Protein AF-A0A7J8FPB2-F1 (afdb_monomer_lite)

pLDDT: mean 77.41, std 17.11, range [33.41, 97.06]

Organism: Molossus molossus (NCBI:txid27622)

InterPro domains:
  IPR027417 P-loop containing nucleoside triphosphate hydrolase [G3DSA:3.40.50.300] (55-104)
  IPR027417 P-loop containing nucleoside triphosphate hydrolase [SSF52540] (68-100)
  IPR051282 Arf-GAP with GTPase, ANK repeat and PH domain-containing protein [PTHR45819] (8-100)

Radius of gyration: 22.91 Å; chains: 1; bounding box: 44×40×65 Å

Secondary structure (DSSP, 8-state):
--HHHHHHHHHHHHHHHHHHHTTHHHHHHHHHHHTT---HHHHHHHHHHHHHHHHHHHH-HHHHS-TT-----------GGG-HHHHHHHHHHS-----SSS------S----

Sequence (113 aa):
MNYQQQLANSAAIRAEIQRFESVHPNIYSIYELLERVEEPVLQNQIREHVIAIEDAFVNSQEWTLSRSVPELKVGIVGNLASGKSALVHRYLTGTYVQEEYGCRWPLQERDCC

Foldseek 3Di:
DDPVLVVVLVVQLVVLVCVLVVCVVVLVVVLVVLVVDPDVVVSVVVVVVSVVVVVCQVPDPCSNDPPSNVDDDDDDDDDQQPCSVQVVCCVVPVDRDPPNDGDPDPDPDDDDD

Structure (mmCIF, N/CA/C/O backbone):
data_AF-A0A7J8FPB2-F1
#
_entry.id   AF-A0A7J8FPB2-F1
#
loop_
_atom_site.group_PDB
_atom_site.id
_atom_site.type_symbol
_atom_site.label_atom_id
_atom_site.label_alt_id
_atom_site.label_comp_id
_atom_site.label_asym_id
_atom_site.label_entity_id
_atom_site.label_seq_id
_atom_site.pdbx_PDB_ins_code
_atom_site.Cartn_x
_atom_site.Cartn_y
_atom_site.Cartn_z
_atom_site.occupancy
_atom_site.B_iso_or_equiv
_atom_site.auth_seq_id
_atom_site.auth_comp_id
_atom_site.auth_asym_id
_atom_site.auth_atom_id
_atom_site.pdbx_PDB_model_num
ATOM 1 N N . MET A 1 1 ? 18.613 6.595 -24.332 1.00 56.12 1 MET A N 1
ATOM 2 C CA . MET A 1 1 ? 18.008 7.015 -23.045 1.00 56.12 1 MET A CA 1
ATOM 3 C C . MET A 1 1 ? 19.111 7.583 -22.164 1.00 56.12 1 MET A C 1
ATOM 5 O O . MET A 1 1 ? 20.170 6.977 -22.102 1.00 56.12 1 MET A O 1
ATOM 9 N N . ASN A 1 2 ? 18.908 8.763 -21.575 1.00 75.69 2 ASN A N 1
ATOM 10 C CA . ASN A 1 2 ? 19.938 9.492 -20.828 1.00 75.69 2 ASN A CA 1
ATOM 11 C C . ASN A 1 2 ? 20.163 8.846 -19.442 1.00 75.69 2 ASN A C 1
ATOM 13 O O . ASN A 1 2 ? 19.214 8.701 -18.673 1.00 75.69 2 ASN A O 1
ATOM 17 N N . TYR A 1 3 ? 21.401 8.458 -19.127 1.00 72.69 3 TYR A N 1
ATOM 18 C CA . TYR A 1 3 ? 21.772 7.813 -17.859 1.00 72.69 3 TYR A CA 1
ATOM 19 C C . TYR A 1 3 ? 21.432 8.684 -16.636 1.00 72.69 3 TYR A C 1
ATOM 21 O O . TYR A 1 3 ? 20.941 8.180 -15.628 1.00 72.69 3 TYR A O 1
ATOM 29 N N . GLN A 1 4 ? 21.577 10.010 -16.748 1.00 72.44 4 GLN A N 1
ATOM 30 C CA . GLN A 1 4 ? 21.177 10.938 -15.682 1.00 72.44 4 GLN A CA 1
ATOM 31 C C . GLN A 1 4 ? 19.666 10.904 -15.420 1.00 72.44 4 GLN A C 1
ATOM 33 O O . GLN A 1 4 ? 19.244 10.969 -14.267 1.00 72.44 4 GLN A O 1
ATOM 38 N N . GLN A 1 5 ? 18.853 10.727 -16.466 1.00 74.19 5 GLN A N 1
ATOM 39 C CA . GLN A 1 5 ? 17.403 10.588 -16.322 1.00 74.19 5 GLN A CA 1
ATOM 40 C C . GLN A 1 5 ? 17.040 9.281 -15.609 1.00 74.19 5 GLN A C 1
ATOM 42 O O . GLN A 1 5 ? 16.159 9.268 -14.757 1.00 74.19 5 GLN A O 1
ATOM 47 N N . GLN A 1 6 ? 17.735 8.180 -15.911 1.00 70.31 6 GLN A N 1
ATOM 48 C CA . GLN A 1 6 ? 17.506 6.899 -15.233 1.00 70.31 6 GLN A CA 1
ATOM 49 C C . GLN A 1 6 ? 17.833 6.977 -13.737 1.00 70.31 6 GLN A C 1
ATOM 51 O O . GLN A 1 6 ? 17.070 6.467 -12.916 1.00 70.31 6 GLN A O 1
ATOM 56 N N . LEU A 1 7 ? 18.923 7.658 -13.369 1.00 75.56 7 LEU A N 1
ATOM 57 C CA . LEU A 1 7 ? 19.277 7.884 -11.968 1.00 75.56 7 LEU A CA 1
ATOM 58 C C . LEU A 1 7 ? 18.224 8.730 -11.246 1.00 75.56 7 LEU A C 1
ATOM 60 O O . LEU A 1 7 ? 17.782 8.334 -10.166 1.00 75.56 7 LEU A O 1
ATOM 64 N N . ALA A 1 8 ? 17.778 9.832 -11.856 1.00 76.88 8 ALA A N 1
ATOM 65 C CA . ALA A 1 8 ? 16.731 10.691 -11.305 1.00 76.88 8 ALA A CA 1
ATOM 66 C C . ALA A 1 8 ? 15.412 9.929 -11.101 1.00 76.88 8 ALA A C 1
ATOM 68 O O . ALA A 1 8 ? 14.841 9.968 -10.013 1.00 76.88 8 ALA A O 1
ATOM 69 N N . ASN A 1 9 ? 14.987 9.147 -12.096 1.00 77.25 9 ASN A N 1
ATOM 70 C CA . ASN A 1 9 ? 13.790 8.312 -11.999 1.00 77.25 9 ASN A CA 1
ATOM 71 C C . ASN A 1 9 ? 13.930 7.266 -10.881 1.00 77.25 9 ASN A C 1
ATOM 73 O O . ASN A 1 9 ? 13.011 7.073 -10.093 1.00 77.25 9 ASN A O 1
ATOM 77 N N . SER A 1 10 ? 15.097 6.622 -10.759 1.00 79.56 10 SER A N 1
ATOM 78 C CA . SER A 1 10 ? 15.343 5.642 -9.693 1.00 79.56 10 SER A CA 1
ATOM 79 C C . SER A 1 10 ? 15.303 6.266 -8.293 1.00 79.56 10 SER A C 1
ATOM 81 O O . SER A 1 10 ? 14.843 5.631 -7.347 1.00 79.56 10 SER A O 1
ATOM 83 N N . ALA A 1 11 ? 15.775 7.508 -8.152 1.00 82.69 11 ALA A N 1
ATOM 84 C CA . ALA A 1 11 ? 15.727 8.242 -6.895 1.00 82.69 11 ALA A CA 1
ATOM 85 C C . ALA A 1 11 ? 14.293 8.656 -6.548 1.00 82.69 11 ALA A C 1
ATOM 87 O O . ALA A 1 11 ? 13.889 8.494 -5.402 1.00 82.69 11 ALA A O 1
ATOM 88 N N . ALA A 1 12 ? 13.517 9.104 -7.539 1.00 81.62 12 ALA A N 1
ATOM 89 C CA . ALA A 1 12 ? 12.104 9.425 -7.368 1.00 81.62 12 ALA A CA 1
ATOM 90 C C . ALA A 1 12 ? 11.289 8.199 -6.925 1.00 81.62 12 ALA A C 1
ATOM 92 O O . ALA A 1 12 ? 10.530 8.297 -5.969 1.00 81.62 12 ALA A O 1
ATOM 93 N N . ILE A 1 13 ? 11.512 7.029 -7.541 1.00 80.06 13 ILE A N 1
ATOM 94 C CA . ILE A 1 13 ? 10.866 5.770 -7.127 1.00 80.06 13 ILE A CA 1
ATOM 95 C C . ILE A 1 13 ? 11.205 5.440 -5.669 1.00 80.06 13 ILE A C 1
ATOM 97 O O .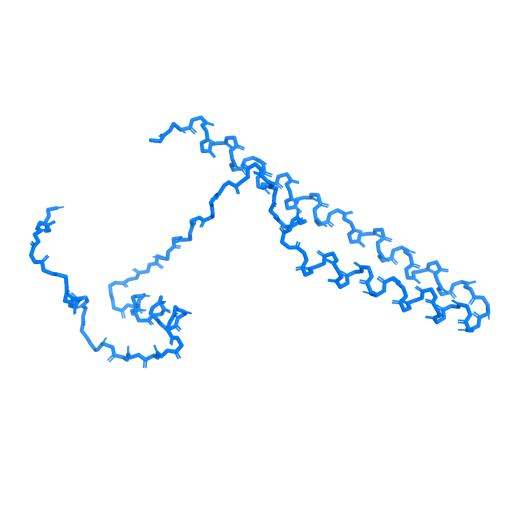 ILE A 1 13 ? 10.313 5.148 -4.882 1.00 80.06 13 ILE A O 1
ATOM 101 N N . ARG A 1 14 ? 12.488 5.505 -5.285 1.00 84.50 14 ARG A N 1
ATOM 102 C CA . ARG A 1 14 ? 12.908 5.217 -3.902 1.00 84.50 14 ARG A CA 1
ATOM 103 C C . ARG A 1 14 ? 12.296 6.186 -2.891 1.00 84.50 14 ARG A C 1
ATOM 105 O O . ARG A 1 14 ? 11.869 5.747 -1.829 1.00 84.50 14 ARG A O 1
ATOM 112 N N . ALA A 1 15 ? 12.250 7.476 -3.217 1.00 83.62 15 ALA A N 1
ATOM 113 C CA . ALA A 1 15 ? 11.623 8.480 -2.364 1.00 83.62 15 ALA A CA 1
ATOM 114 C C . ALA A 1 15 ? 10.115 8.228 -2.209 1.00 83.62 15 ALA A C 1
ATOM 116 O O . ALA A 1 15 ? 9.583 8.379 -1.114 1.00 83.62 15 ALA A O 1
ATOM 117 N N . GLU A 1 16 ? 9.443 7.789 -3.275 1.00 82.31 16 GLU A N 1
ATOM 118 C CA . GLU A 1 16 ? 8.019 7.455 -3.234 1.00 82.31 16 GLU A CA 1
ATOM 119 C C . GLU A 1 16 ? 7.743 6.221 -2.366 1.00 82.31 16 GLU A C 1
ATOM 121 O O . GLU A 1 16 ? 6.836 6.253 -1.539 1.00 82.31 16 GLU A O 1
ATOM 126 N N . ILE A 1 17 ? 8.572 5.174 -2.475 1.00 82.19 17 ILE A N 1
ATOM 127 C CA . ILE A 1 17 ? 8.487 3.987 -1.606 1.00 82.19 17 ILE A CA 1
ATOM 128 C C . ILE A 1 17 ? 8.643 4.396 -0.139 1.00 82.19 17 ILE A C 1
ATOM 130 O O . ILE A 1 17 ? 7.818 4.028 0.690 1.00 82.19 17 ILE A O 1
ATOM 134 N N . GLN A 1 18 ? 9.652 5.213 0.179 1.00 86.06 18 GLN A N 1
ATOM 135 C CA . GLN A 1 18 ? 9.848 5.701 1.546 1.00 86.06 18 GLN A CA 1
ATOM 136 C C . GLN A 1 18 ? 8.661 6.535 2.035 1.00 86.06 18 GLN A C 1
ATOM 138 O O . GLN A 1 18 ? 8.248 6.397 3.184 1.00 86.06 18 GLN A O 1
ATOM 143 N N . ARG A 1 19 ? 8.087 7.383 1.173 1.00 84.69 19 ARG A N 1
ATOM 144 C CA . ARG A 1 19 ? 6.884 8.158 1.496 1.00 84.69 19 ARG A CA 1
ATOM 145 C C . ARG A 1 19 ? 5.715 7.233 1.832 1.00 84.69 19 ARG A C 1
ATOM 147 O O . ARG A 1 19 ? 5.054 7.464 2.843 1.00 84.69 19 ARG A O 1
ATOM 154 N N . PHE A 1 20 ? 5.495 6.193 1.028 1.00 84.31 20 PHE A N 1
ATOM 155 C CA . PHE A 1 20 ? 4.449 5.198 1.255 1.00 84.31 20 PHE A CA 1
ATOM 156 C C . PHE A 1 20 ? 4.662 4.460 2.582 1.00 84.31 20 PHE A C 1
ATOM 158 O O . PHE A 1 20 ? 3.785 4.474 3.440 1.00 84.31 20 PHE A O 1
ATOM 165 N N . GLU A 1 21 ? 5.857 3.914 2.811 1.00 86.38 21 GLU A N 1
ATOM 166 C CA . GLU A 1 21 ? 6.178 3.173 4.037 1.00 86.38 21 GLU A CA 1
ATOM 167 C C . GLU A 1 21 ? 6.094 4.048 5.299 1.00 86.38 21 GLU A C 1
ATOM 169 O O . GLU A 1 21 ? 5.703 3.577 6.369 1.00 86.38 21 GLU A O 1
ATOM 174 N N . SER A 1 22 ? 6.409 5.343 5.182 1.00 88.88 22 SER A N 1
ATOM 175 C CA . SER A 1 22 ? 6.405 6.271 6.317 1.00 88.88 22 SER A CA 1
ATOM 176 C C . SER A 1 22 ? 5.016 6.572 6.891 1.00 88.88 22 SER A C 1
ATOM 178 O O . SER A 1 22 ? 4.929 7.123 7.989 1.00 88.88 22 SER A O 1
ATOM 180 N N . VAL A 1 23 ? 3.924 6.221 6.195 1.00 88.25 23 VAL A N 1
ATOM 181 C CA . VAL A 1 23 ? 2.567 6.439 6.720 1.00 88.25 23 VAL A CA 1
ATOM 182 C C . VAL A 1 23 ? 2.179 5.398 7.771 1.00 88.25 23 VAL A C 1
ATOM 184 O O . VAL A 1 23 ? 1.399 5.711 8.671 1.00 88.25 23 VAL A O 1
ATOM 187 N N . HIS A 1 24 ? 2.727 4.179 7.694 1.00 88.88 24 HIS A N 1
ATOM 188 C CA . HIS A 1 24 ? 2.300 3.060 8.538 1.00 88.88 24 HIS A CA 1
ATOM 189 C C . HIS A 1 24 ? 2.410 3.344 10.044 1.00 88.88 24 HIS A C 1
ATOM 191 O O . HIS A 1 24 ? 1.438 3.080 10.750 1.00 88.88 24 HIS A O 1
ATOM 197 N N . PRO A 1 25 ? 3.502 3.946 10.564 1.00 93.38 25 PRO A N 1
ATOM 198 C CA . PRO A 1 25 ? 3.580 4.317 11.978 1.00 93.38 25 PRO A CA 1
ATOM 199 C C . PRO A 1 25 ? 2.430 5.226 12.434 1.00 93.38 25 PRO A C 1
ATOM 201 O O . PRO A 1 25 ? 1.936 5.079 13.548 1.00 93.38 25 PRO A O 1
ATOM 204 N N . ASN A 1 26 ? 1.970 6.136 11.569 1.00 92.31 26 ASN A N 1
ATOM 205 C CA . ASN A 1 26 ? 0.860 7.032 11.890 1.00 92.31 26 ASN A CA 1
ATOM 206 C C . ASN A 1 26 ? -0.477 6.283 11.912 1.00 92.31 26 ASN A C 1
ATOM 208 O O . ASN A 1 26 ? -1.275 6.506 12.816 1.00 92.31 26 ASN A O 1
ATOM 212 N N . ILE A 1 27 ? -0.707 5.372 10.960 1.00 91.88 27 ILE A N 1
ATOM 213 C CA . ILE A 1 27 ? -1.913 4.528 10.931 1.00 91.88 27 ILE A CA 1
ATOM 214 C C . ILE A 1 27 ? -1.988 3.663 12.197 1.00 91.88 27 ILE A C 1
ATOM 216 O O . ILE A 1 27 ? -3.013 3.658 12.877 1.00 91.88 27 ILE A O 1
ATOM 220 N N . TYR A 1 28 ? -0.889 3.002 12.577 1.00 93.31 28 TYR A N 1
ATOM 221 C CA . TYR A 1 28 ? -0.843 2.212 13.812 1.00 93.31 28 TYR A CA 1
ATOM 222 C C . TYR A 1 28 ? -1.075 3.069 15.059 1.00 93.31 28 TYR A C 1
ATOM 224 O O . TYR A 1 28 ? -1.848 2.679 15.931 1.00 93.31 28 TYR A O 1
ATOM 232 N N . SER A 1 29 ? -0.497 4.272 15.110 1.00 95.44 29 SER A N 1
ATOM 233 C CA . SER A 1 29 ? -0.751 5.210 16.205 1.00 95.44 29 SER A CA 1
ATOM 234 C C . SER A 1 29 ? -2.229 5.609 16.306 1.00 95.44 29 SER A C 1
ATOM 236 O O . SER A 1 29 ? -2.749 5.742 17.411 1.00 95.44 29 SER A O 1
ATOM 238 N N . ILE A 1 30 ? -2.945 5.748 15.184 1.00 94.50 30 ILE A N 1
ATOM 239 C CA . ILE A 1 30 ? -4.391 6.015 15.201 1.00 94.50 30 ILE A CA 1
ATOM 240 C C . ILE A 1 30 ? -5.153 4.839 15.820 1.00 94.50 30 ILE A C 1
ATOM 242 O O . ILE A 1 30 ? -6.039 5.073 16.642 1.00 94.50 30 ILE A O 1
ATOM 246 N N . TYR A 1 31 ? -4.806 3.592 15.489 1.00 94.38 31 TYR A N 1
ATOM 247 C CA . TYR A 1 31 ? -5.433 2.424 16.114 1.00 94.38 31 TYR A CA 1
ATOM 248 C C . TYR A 1 31 ? -5.196 2.390 17.635 1.00 94.38 31 TYR A C 1
ATOM 250 O O . TYR A 1 31 ? -6.149 2.179 18.383 1.00 94.38 31 TYR A O 1
ATOM 258 N N . GLU A 1 32 ? -3.985 2.711 18.105 1.00 94.69 32 GLU A N 1
ATOM 259 C CA . GLU A 1 32 ? -3.693 2.837 19.544 1.00 94.69 32 GLU A CA 1
ATOM 260 C C . GLU A 1 32 ? -4.505 3.952 20.223 1.00 94.69 32 GLU A C 1
ATOM 262 O O . GLU A 1 32 ? -4.933 3.822 21.371 1.00 94.69 32 GLU A O 1
ATOM 267 N N . LEU A 1 33 ? -4.723 5.077 19.535 1.00 94.69 33 LEU A N 1
ATOM 268 C CA . LEU A 1 33 ? -5.554 6.167 20.049 1.00 94.69 33 LEU A CA 1
ATOM 269 C C . LEU A 1 33 ? -7.035 5.776 20.088 1.00 94.69 33 LEU A C 1
ATOM 271 O O . LEU A 1 33 ? -7.732 6.144 21.034 1.00 94.69 33 LEU A O 1
ATOM 275 N N . LEU A 1 34 ? -7.512 5.004 19.108 1.00 94.06 34 LEU A N 1
ATOM 276 C CA . LEU A 1 34 ? -8.885 4.502 19.077 1.00 94.06 34 LEU A CA 1
ATOM 277 C C . LEU A 1 34 ? -9.191 3.567 20.242 1.00 94.06 34 LEU A C 1
ATOM 279 O O . LEU A 1 34 ? -10.303 3.598 20.763 1.00 94.06 34 LEU A O 1
ATOM 283 N N . GLU A 1 35 ? -8.222 2.777 20.699 1.00 92.31 35 GLU A N 1
ATOM 284 C CA . GLU A 1 35 ? -8.383 1.928 21.887 1.00 92.31 35 GLU A CA 1
ATOM 285 C C . GLU A 1 35 ? -8.674 2.728 23.165 1.00 92.31 35 GLU A C 1
ATOM 287 O O . GLU A 1 35 ? -9.257 2.193 24.105 1.00 92.31 35 GLU A O 1
ATOM 292 N N . ARG A 1 36 ? -8.329 4.021 23.192 1.00 94.75 36 ARG A N 1
ATOM 293 C CA . ARG A 1 36 ? -8.578 4.921 24.330 1.00 94.75 36 ARG A CA 1
ATOM 294 C C . ARG A 1 36 ? -9.951 5.594 24.288 1.00 94.75 36 ARG A C 1
ATOM 296 O O . ARG A 1 36 ? -10.284 6.335 25.208 1.00 94.75 36 ARG A O 1
ATOM 303 N N . VAL A 1 37 ? -10.734 5.382 23.230 1.00 94.50 37 VAL A N 1
ATOM 304 C CA . VAL A 1 37 ? -12.087 5.933 23.100 1.00 94.50 37 VAL A CA 1
ATOM 305 C C . VAL A 1 37 ? -13.064 5.051 23.878 1.00 94.50 37 VAL A C 1
ATOM 307 O O . VAL A 1 37 ? -13.270 3.893 23.529 1.00 94.50 37 VAL A O 1
ATOM 310 N N . GLU A 1 38 ? -13.680 5.608 24.924 1.00 93.88 38 GLU A N 1
ATOM 311 C CA . GLU A 1 38 ? -14.623 4.885 25.795 1.00 93.88 38 GLU A CA 1
ATOM 312 C C . GLU A 1 38 ? -15.961 4.571 25.107 1.00 93.88 38 GLU A C 1
ATOM 314 O O . GLU A 1 38 ? -16.617 3.587 25.446 1.00 93.88 38 GLU A O 1
ATOM 319 N N . GLU A 1 39 ? -16.379 5.394 24.139 1.00 97.06 39 GLU A N 1
ATOM 320 C CA . GLU A 1 39 ? -17.644 5.218 23.427 1.00 97.06 39 GLU A CA 1
ATOM 321 C C . GLU A 1 39 ? -17.499 4.189 22.284 1.00 97.06 39 GLU A C 1
ATOM 323 O O . GLU A 1 39 ? -16.874 4.483 21.259 1.00 97.06 39 GLU A O 1
ATOM 328 N N . PRO A 1 40 ? -18.119 2.997 22.390 1.00 92.44 40 PRO A N 1
ATOM 329 C CA . PRO A 1 40 ? -17.889 1.908 21.439 1.00 92.44 40 PRO A CA 1
ATOM 330 C C . PRO A 1 40 ? -18.477 2.191 20.051 1.00 92.44 40 PRO A C 1
ATOM 332 O O . PRO A 1 40 ? -17.943 1.730 19.043 1.00 92.44 40 PRO A O 1
ATOM 335 N N . VAL A 1 41 ? -19.571 2.955 19.975 1.00 95.81 41 VAL A N 1
ATOM 336 C CA . VAL A 1 41 ? -20.213 3.306 18.699 1.00 95.81 41 VAL A CA 1
ATOM 337 C C . VAL A 1 41 ? -19.326 4.262 17.906 1.00 95.81 41 VAL A C 1
ATOM 339 O O . VAL A 1 41 ? -19.033 3.995 16.741 1.00 95.81 41 VAL A O 1
ATOM 342 N N . LEU A 1 42 ? -18.841 5.328 18.546 1.00 94.38 42 LEU A N 1
ATOM 343 C CA . LEU A 1 42 ? -17.910 6.274 17.937 1.00 94.38 42 LEU A CA 1
ATOM 344 C C . LEU A 1 42 ? -16.586 5.601 17.554 1.00 94.38 42 LEU A C 1
ATOM 346 O O . LEU A 1 42 ? -16.093 5.811 16.448 1.00 94.38 42 LEU A O 1
ATOM 350 N N . GLN A 1 43 ? -16.038 4.746 18.426 1.00 95.81 43 GLN A N 1
ATOM 351 C CA . GLN A 1 43 ? -14.824 3.985 18.131 1.00 95.81 43 GLN A CA 1
ATOM 352 C C . GLN A 1 43 ? -14.979 3.151 16.851 1.00 95.81 43 GLN A C 1
ATOM 354 O O . GLN A 1 43 ? -14.092 3.169 15.998 1.00 95.81 43 GLN A O 1
ATOM 359 N N . ASN A 1 44 ? -16.100 2.439 16.700 1.00 94.44 44 ASN A N 1
ATOM 360 C CA . ASN A 1 44 ? -16.359 1.617 15.520 1.00 94.44 44 ASN A CA 1
ATOM 361 C C . ASN A 1 44 ? -16.529 2.456 14.251 1.00 94.44 44 ASN A C 1
ATOM 363 O O . ASN A 1 44 ? -15.922 2.121 13.239 1.00 94.44 44 ASN A O 1
ATOM 367 N N . GLN A 1 45 ? -17.258 3.574 14.312 1.00 95.75 45 GLN A N 1
ATOM 368 C CA . GLN A 1 45 ? -17.401 4.476 13.162 1.00 95.75 45 GLN A CA 1
ATOM 3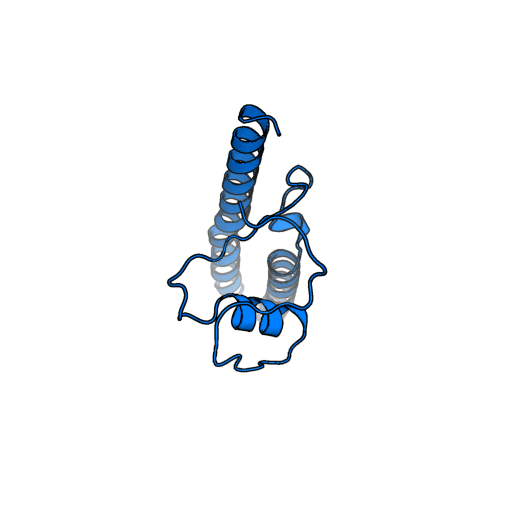69 C C . GLN A 1 45 ? -16.048 5.031 12.699 1.00 95.75 45 GLN A C 1
ATOM 371 O O . GLN A 1 45 ? -15.738 5.013 11.509 1.00 95.75 45 GLN A O 1
ATOM 376 N N . ILE A 1 46 ? -15.206 5.488 13.633 1.00 94.75 46 ILE A N 1
ATOM 377 C CA . ILE A 1 46 ? -13.884 6.010 13.270 1.00 94.75 46 ILE A CA 1
ATOM 378 C C . ILE A 1 46 ? -12.991 4.879 12.744 1.00 94.75 46 ILE A C 1
ATOM 380 O O . ILE A 1 46 ? -12.288 5.077 11.756 1.00 94.75 46 ILE A O 1
ATOM 384 N N . ARG A 1 47 ? -13.042 3.684 13.344 1.00 95.62 47 ARG A N 1
ATOM 385 C CA . ARG A 1 47 ? -12.296 2.510 12.867 1.00 95.62 47 ARG A CA 1
ATOM 386 C C . ARG A 1 47 ? -12.666 2.156 11.425 1.00 95.62 47 ARG A C 1
ATOM 388 O O . ARG A 1 47 ? -11.766 1.963 10.615 1.00 95.62 47 ARG A O 1
ATOM 395 N N . GLU A 1 48 ? -13.953 2.118 11.090 1.00 96.06 48 GLU A N 1
ATOM 396 C CA . GLU A 1 48 ? -14.420 1.866 9.719 1.00 96.06 48 GLU A CA 1
ATOM 397 C C . GLU A 1 48 ? -13.894 2.916 8.732 1.00 96.06 48 GLU A C 1
ATOM 399 O O . GLU A 1 48 ? -13.435 2.572 7.643 1.00 96.06 48 GLU A O 1
ATOM 404 N N . HIS A 1 49 ? -13.895 4.195 9.118 1.00 94.75 49 HIS A N 1
ATOM 405 C CA . HIS A 1 49 ? -13.332 5.257 8.285 1.00 94.75 49 HIS A CA 1
ATOM 406 C C . HIS A 1 49 ? -11.817 5.130 8.092 1.00 94.75 49 HIS A C 1
ATOM 408 O O . HIS A 1 49 ? -11.333 5.342 6.982 1.00 94.75 49 HIS A O 1
ATOM 414 N N . VAL A 1 50 ? -11.069 4.767 9.136 1.00 94.75 50 VAL A N 1
ATOM 415 C CA . VAL A 1 50 ? -9.616 4.553 9.043 1.00 94.75 50 VAL A CA 1
ATOM 416 C C . VAL A 1 50 ? -9.300 3.377 8.120 1.00 94.75 50 VAL A C 1
ATOM 418 O O . VAL A 1 50 ? -8.453 3.533 7.245 1.00 94.75 50 VAL A O 1
ATOM 421 N N . ILE A 1 51 ? -10.030 2.261 8.235 1.00 93.81 51 ILE A N 1
ATOM 422 C CA . ILE A 1 51 ? -9.886 1.102 7.338 1.00 93.81 51 ILE A CA 1
ATOM 423 C C . ILE A 1 51 ? -10.168 1.506 5.889 1.00 93.81 51 ILE A C 1
ATOM 425 O O . ILE A 1 51 ? -9.379 1.202 5.002 1.00 93.81 51 ILE A O 1
ATOM 429 N N . ALA A 1 52 ? -11.251 2.246 5.634 1.00 92.75 52 ALA A N 1
ATOM 430 C CA . ALA A 1 52 ? -11.579 2.696 4.282 1.00 92.75 52 ALA A CA 1
ATOM 431 C C . ALA A 1 52 ? -10.489 3.604 3.679 1.00 92.75 52 ALA A C 1
ATOM 433 O O . ALA A 1 52 ? -10.206 3.525 2.482 1.00 92.75 52 ALA A O 1
ATOM 434 N N . ILE A 1 53 ? -9.867 4.463 4.495 1.00 89.75 53 ILE A N 1
ATOM 435 C CA . ILE A 1 53 ? -8.745 5.311 4.069 1.00 89.75 53 ILE A CA 1
ATOM 436 C C . ILE A 1 53 ? -7.492 4.466 3.811 1.00 89.75 53 ILE A C 1
ATOM 438 O O . ILE A 1 53 ? -6.820 4.684 2.804 1.00 89.75 53 ILE A O 1
ATOM 442 N N . GLU A 1 54 ? -7.181 3.512 4.689 1.00 89.44 54 GLU A N 1
ATOM 443 C CA . GLU A 1 54 ? -6.054 2.587 4.539 1.00 89.44 54 GLU A CA 1
ATOM 444 C C . GLU A 1 54 ? -6.191 1.754 3.258 1.00 89.44 54 GLU A C 1
ATOM 446 O O . GLU A 1 54 ? -5.268 1.722 2.445 1.00 89.44 54 GLU A O 1
ATOM 451 N N . ASP A 1 55 ? -7.370 1.183 3.007 1.00 88.31 55 ASP A N 1
ATOM 452 C CA . ASP A 1 55 ? -7.671 0.446 1.781 1.00 88.31 55 ASP A CA 1
ATOM 453 C C . ASP A 1 55 ? -7.536 1.338 0.545 1.00 88.31 55 ASP A C 1
ATOM 455 O O . ASP A 1 55 ? -6.913 0.942 -0.443 1.00 88.31 55 ASP A O 1
ATOM 459 N N . ALA A 1 56 ? -8.078 2.558 0.577 1.00 85.25 56 ALA A N 1
ATOM 460 C CA . ALA A 1 56 ? -7.943 3.496 -0.534 1.00 85.25 56 ALA A CA 1
ATOM 461 C C . ALA A 1 56 ? -6.473 3.865 -0.799 1.00 85.25 56 ALA A C 1
ATOM 463 O O . ALA A 1 56 ? -6.075 4.020 -1.954 1.00 85.25 56 ALA A O 1
ATOM 464 N N . PHE A 1 57 ? -5.661 3.979 0.250 1.00 83.31 57 PHE A N 1
ATOM 465 C CA . PHE A 1 57 ? -4.238 4.287 0.155 1.00 83.31 57 PHE A CA 1
ATOM 466 C C . PHE A 1 57 ? -3.433 3.119 -0.427 1.00 83.31 57 PHE A C 1
ATOM 468 O O . PHE A 1 57 ? -2.688 3.313 -1.387 1.00 83.31 57 PHE A O 1
ATOM 475 N N . VAL A 1 58 ? -3.611 1.904 0.102 1.00 81.12 58 VAL A N 1
ATOM 476 C CA . VAL A 1 58 ? -2.886 0.702 -0.348 1.00 81.12 58 VAL A CA 1
ATOM 477 C C . VAL A 1 58 ? -3.259 0.327 -1.784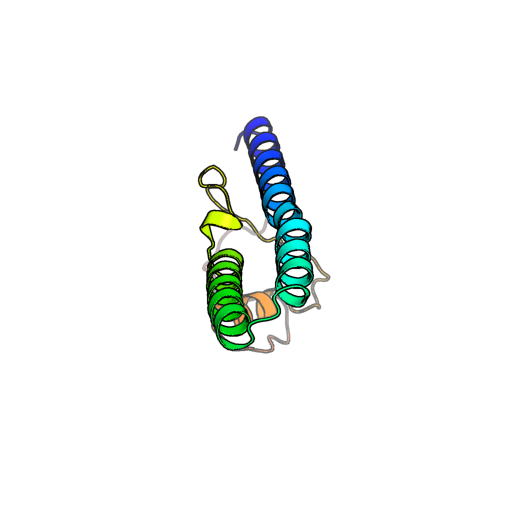 1.00 81.12 58 VAL A C 1
ATOM 479 O O . VAL A 1 58 ? -2.404 -0.126 -2.544 1.00 81.12 58 VAL A O 1
ATOM 482 N N . ASN A 1 59 ? -4.514 0.549 -2.186 1.00 79.38 59 ASN A N 1
ATOM 483 C CA . ASN A 1 59 ? -4.992 0.206 -3.527 1.00 79.38 59 ASN A CA 1
ATOM 484 C C . ASN A 1 59 ? -4.795 1.319 -4.571 1.00 79.38 59 ASN A C 1
ATOM 486 O O . ASN A 1 59 ? -5.029 1.086 -5.761 1.00 79.38 59 ASN A O 1
ATOM 490 N N . SER A 1 60 ? -4.373 2.526 -4.180 1.00 73.56 60 SER A N 1
ATOM 491 C CA . SER A 1 60 ? -4.180 3.619 -5.134 1.00 73.56 60 SER A CA 1
ATOM 492 C C . SER A 1 60 ? -2.777 3.609 -5.737 1.00 73.56 60 SER A C 1
ATOM 494 O O . SER A 1 60 ? -1.786 3.941 -5.087 1.00 73.56 60 SER A O 1
ATOM 496 N N . GLN A 1 61 ? -2.703 3.313 -7.038 1.00 62.53 61 GLN A N 1
ATOM 497 C CA . GLN A 1 61 ? -1.455 3.376 -7.808 1.00 62.53 61 GLN A CA 1
ATOM 498 C C . GLN A 1 61 ? -0.790 4.759 -7.761 1.00 62.53 61 GLN A C 1
ATOM 500 O O . GLN A 1 61 ? 0.434 4.838 -7.831 1.00 62.53 61 GLN A O 1
ATOM 505 N N . GLU A 1 62 ? -1.566 5.840 -7.605 1.00 64.94 62 GLU A N 1
ATOM 506 C CA . GLU A 1 62 ? -1.030 7.207 -7.504 1.00 64.94 62 GLU A CA 1
ATOM 507 C C . GLU A 1 62 ? -0.178 7.422 -6.243 1.00 64.94 62 GLU A C 1
ATOM 509 O O . GLU A 1 62 ? 0.601 8.372 -6.181 1.00 64.94 62 GLU A O 1
ATOM 514 N N . TRP A 1 63 ? -0.317 6.546 -5.244 1.00 62.44 63 TRP A N 1
ATOM 515 C CA . TRP A 1 63 ? 0.425 6.604 -3.985 1.00 62.44 63 TRP A CA 1
ATOM 516 C C . TRP A 1 63 ? 1.620 5.657 -3.945 1.00 62.44 63 TRP A C 1
ATOM 518 O O . TRP A 1 63 ? 2.516 5.849 -3.128 1.00 62.44 63 TRP A O 1
ATOM 528 N N . THR A 1 64 ? 1.655 4.667 -4.837 1.00 61.12 64 THR A N 1
ATOM 529 C CA . THR A 1 64 ? 2.789 3.747 -4.997 1.00 61.12 64 THR A CA 1
ATOM 530 C C . THR A 1 64 ? 3.749 4.201 -6.099 1.00 61.12 64 THR A C 1
ATOM 532 O O . THR A 1 64 ? 4.923 3.832 -6.088 1.00 61.12 64 THR A O 1
ATOM 535 N N . LEU A 1 65 ? 3.269 4.990 -7.068 1.00 61.41 65 LEU A N 1
ATOM 536 C CA . LEU A 1 65 ? 4.052 5.480 -8.199 1.00 61.41 65 LEU A CA 1
ATOM 537 C C . LEU A 1 65 ? 3.774 6.966 -8.443 1.00 61.41 65 LEU A C 1
ATOM 539 O O . LEU A 1 65 ? 2.688 7.369 -8.857 1.00 61.41 65 LEU A O 1
ATOM 543 N N . SER A 1 66 ? 4.802 7.790 -8.232 1.00 65.12 66 SER A N 1
ATOM 544 C CA . SER A 1 66 ? 4.770 9.210 -8.577 1.00 65.12 66 SER A CA 1
ATOM 545 C C . SER A 1 66 ? 4.481 9.387 -10.071 1.00 65.12 66 SER A C 1
ATOM 547 O O . SER A 1 66 ? 5.051 8.680 -10.900 1.00 65.12 66 SER A O 1
ATOM 549 N N . ARG A 1 67 ? 3.704 10.416 -10.443 1.00 66.69 67 ARG A N 1
ATOM 550 C CA . ARG A 1 67 ? 3.484 10.818 -11.853 1.00 66.69 67 ARG A CA 1
ATOM 551 C C . ARG A 1 67 ? 4.786 11.132 -12.611 1.00 66.69 67 ARG A C 1
ATOM 553 O O . ARG A 1 67 ? 4.785 11.218 -13.834 1.00 66.69 67 ARG A O 1
ATOM 560 N N . SER A 1 68 ? 5.892 11.310 -11.884 1.00 65.00 68 SER A N 1
ATOM 561 C CA . SER A 1 68 ? 7.244 11.466 -12.432 1.00 65.00 68 SER A CA 1
ATOM 562 C C . SER A 1 68 ? 7.895 10.157 -12.903 1.00 65.00 68 SER A C 1
ATOM 564 O O . SER A 1 68 ? 8.935 10.211 -13.557 1.00 65.00 68 SER A O 1
ATOM 566 N N . VAL A 1 69 ? 7.305 8.995 -12.598 1.00 67.12 69 VAL A N 1
ATOM 567 C CA . VAL A 1 69 ? 7.762 7.668 -13.031 1.00 67.12 69 VAL A CA 1
ATOM 568 C C . VAL A 1 69 ? 6.903 7.230 -14.222 1.00 67.12 69 VAL A C 1
ATOM 570 O O . VAL A 1 69 ? 5.838 6.652 -14.029 1.00 67.12 69 VAL A O 1
ATOM 573 N N . PRO A 1 70 ? 7.325 7.510 -15.469 1.00 64.06 70 PRO A N 1
ATOM 574 C CA . PRO A 1 70 ? 6.477 7.299 -16.641 1.00 64.06 70 PRO A CA 1
ATOM 575 C C . PRO A 1 70 ? 6.279 5.820 -17.001 1.00 64.06 70 PRO A C 1
ATOM 577 O O . PRO A 1 70 ? 5.305 5.488 -17.668 1.00 64.06 70 PRO A O 1
ATOM 580 N N . GLU A 1 71 ? 7.207 4.934 -16.616 1.00 69.62 71 GLU A N 1
ATOM 581 C CA . GLU A 1 71 ? 7.193 3.518 -17.003 1.00 69.62 71 GLU A CA 1
ATOM 582 C C . GLU A 1 71 ? 8.019 2.672 -16.015 1.00 69.62 71 GLU A C 1
ATOM 584 O O . GLU A 1 71 ? 9.158 3.028 -15.695 1.00 69.62 71 GLU A O 1
ATOM 589 N N . LEU A 1 72 ? 7.476 1.533 -15.562 1.00 71.75 72 LEU A N 1
ATOM 590 C CA . LEU A 1 72 ? 8.197 0.544 -14.754 1.00 71.75 72 LEU A CA 1
ATOM 591 C C . LEU A 1 72 ? 8.608 -0.642 -15.638 1.00 71.75 72 LEU A C 1
ATOM 593 O O . LEU A 1 72 ? 7.761 -1.308 -16.230 1.00 71.75 72 LEU A O 1
ATOM 597 N N . LYS A 1 73 ? 9.911 -0.928 -15.713 1.00 77.62 73 LYS A N 1
ATOM 598 C CA . LYS A 1 73 ? 10.448 -2.060 -16.485 1.00 77.62 73 LYS A CA 1
ATOM 599 C C . LYS A 1 73 ? 10.860 -3.176 -15.542 1.00 77.62 73 LYS A C 1
ATOM 601 O O . LYS A 1 73 ? 11.694 -2.963 -14.666 1.00 77.62 73 LYS A O 1
ATOM 606 N N . VAL A 1 74 ? 10.301 -4.365 -15.746 1.00 81.75 74 VAL A N 1
ATOM 607 C CA . VAL A 1 74 ? 10.620 -5.559 -14.956 1.00 81.75 74 VAL A CA 1
ATOM 608 C C . VAL A 1 74 ? 11.548 -6.461 -15.764 1.00 81.75 74 VAL A C 1
ATOM 610 O O . VAL A 1 74 ? 11.225 -6.851 -16.884 1.00 81.75 74 VAL A O 1
ATOM 613 N N . GLY A 1 75 ? 12.713 -6.782 -15.199 1.00 85.12 75 GLY A N 1
ATOM 614 C CA . GLY A 1 75 ? 13.668 -7.727 -15.776 1.00 85.12 75 GLY A CA 1
ATOM 615 C C . GLY A 1 75 ? 13.596 -9.077 -15.067 1.00 85.12 75 GLY A C 1
ATOM 616 O O . GLY A 1 75 ? 13.706 -9.133 -13.846 1.00 85.12 75 GLY A O 1
ATOM 617 N N . ILE A 1 76 ? 13.439 -10.165 -15.823 1.00 85.62 7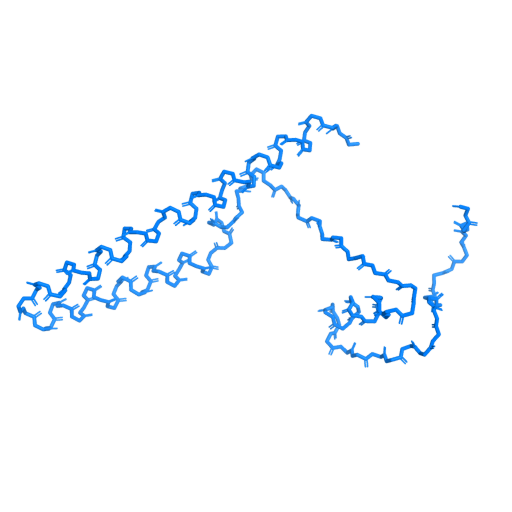6 ILE A N 1
ATOM 618 C CA . ILE A 1 76 ? 13.423 -11.535 -15.288 1.00 85.62 76 ILE A CA 1
ATOM 619 C C . ILE A 1 76 ? 14.701 -12.247 -15.731 1.00 85.62 76 ILE A C 1
ATOM 621 O O . ILE A 1 76 ? 14.960 -12.392 -16.926 1.00 85.62 76 ILE A O 1
ATOM 625 N N . VAL A 1 77 ? 15.498 -12.702 -14.764 1.00 87.75 77 VAL A N 1
ATOM 626 C CA . VAL A 1 77 ? 16.821 -13.308 -14.990 1.00 87.75 77 VAL A CA 1
ATOM 627 C C . VAL A 1 77 ? 16.837 -14.744 -14.462 1.00 87.75 77 VAL A C 1
ATOM 629 O O . VAL A 1 77 ? 16.171 -15.063 -13.483 1.00 87.75 77 VAL A O 1
ATOM 632 N N . GLY A 1 78 ? 17.575 -15.633 -15.129 1.00 85.38 78 GLY A N 1
ATOM 633 C CA . GLY A 1 78 ? 17.659 -17.056 -14.782 1.00 85.38 78 GLY A CA 1
ATOM 634 C C . GLY A 1 78 ? 18.252 -17.901 -15.911 1.00 85.38 78 GLY A C 1
ATOM 635 O O . GLY A 1 78 ? 18.424 -17.419 -17.035 1.00 85.38 78 GLY A O 1
ATOM 636 N N . ASN A 1 79 ? 18.550 -19.169 -15.629 1.00 84.19 79 ASN A N 1
ATOM 637 C CA . ASN A 1 79 ? 19.182 -20.097 -16.576 1.00 84.19 79 ASN A CA 1
ATOM 638 C C . ASN A 1 79 ? 18.298 -20.368 -17.817 1.00 84.19 79 ASN A C 1
ATOM 640 O O . ASN A 1 79 ? 17.081 -20.188 -17.771 1.00 84.19 79 ASN A O 1
ATOM 644 N N . LEU A 1 80 ? 18.876 -20.792 -18.945 1.00 78.31 80 LEU A N 1
ATOM 645 C CA . LEU A 1 80 ? 18.140 -21.042 -20.194 1.00 78.31 80 LEU A CA 1
ATOM 646 C C . LEU A 1 80 ? 17.007 -22.068 -20.006 1.00 78.31 80 LEU A C 1
ATOM 648 O O . LEU A 1 80 ? 15.912 -21.865 -20.518 1.00 78.31 80 LEU A O 1
ATOM 652 N N . ALA A 1 81 ? 17.238 -23.095 -19.186 1.00 79.88 81 ALA A N 1
ATOM 653 C CA . ALA A 1 81 ? 16.268 -24.149 -18.886 1.00 79.88 81 ALA A CA 1
ATOM 654 C C . ALA A 1 81 ? 15.161 -23.744 -17.890 1.00 79.88 81 ALA A C 1
ATOM 656 O O . ALA A 1 81 ? 14.257 -24.528 -17.628 1.00 79.88 81 ALA A O 1
ATOM 657 N N . SER A 1 82 ? 15.204 -22.540 -17.305 1.00 79.31 82 SER A N 1
ATOM 658 C CA . SER A 1 82 ? 14.299 -22.170 -16.205 1.00 79.31 82 SER A CA 1
ATOM 659 C C . SER A 1 82 ? 12.907 -21.701 -16.653 1.00 79.31 82 SER A C 1
ATOM 661 O O . SER A 1 82 ? 12.156 -21.175 -15.836 1.00 79.31 82 SER A O 1
ATOM 663 N N . GLY A 1 83 ? 12.570 -21.806 -17.944 1.00 81.62 83 GLY A N 1
ATOM 664 C CA . GLY A 1 83 ? 11.226 -21.498 -18.448 1.00 81.62 83 GLY A CA 1
ATOM 665 C C . GLY A 1 83 ? 10.767 -20.046 -18.246 1.00 81.62 83 GLY A C 1
ATOM 666 O O . GLY A 1 83 ? 9.571 -19.795 -18.126 1.00 81.62 83 GLY A O 1
ATOM 667 N N . LYS A 1 84 ? 11.691 -19.072 -18.200 1.00 88.44 84 LYS A N 1
ATOM 668 C CA . LYS A 1 84 ? 11.376 -17.643 -17.958 1.00 88.44 84 LYS A CA 1
ATOM 669 C C . LYS A 1 84 ? 10.293 -17.113 -18.898 1.00 88.44 84 LYS A C 1
ATOM 671 O O . LYS A 1 84 ? 9.380 -16.425 -18.459 1.00 88.44 84 LYS A O 1
ATOM 676 N N . SER A 1 85 ? 10.383 -17.460 -20.181 1.00 83.00 85 SER A N 1
ATOM 677 C CA . SER A 1 85 ? 9.418 -17.054 -21.205 1.00 83.00 85 SER A CA 1
ATOM 678 C C . SER A 1 85 ? 8.031 -17.650 -20.958 1.00 83.00 85 SER A C 1
ATOM 680 O O . SER A 1 85 ? 7.047 -16.926 -21.067 1.00 83.00 85 SER A O 1
ATOM 682 N N . ALA A 1 86 ? 7.945 -18.910 -20.517 1.00 83.31 86 ALA A N 1
ATOM 683 C CA . ALA A 1 86 ? 6.682 -19.539 -20.130 1.00 83.31 86 ALA A CA 1
ATOM 684 C C . ALA A 1 86 ? 6.055 -18.874 -18.889 1.00 83.31 86 ALA A C 1
ATOM 686 O O . ALA A 1 86 ? 4.836 -18.730 -18.810 1.00 83.31 86 ALA A O 1
ATOM 687 N N . LEU A 1 87 ? 6.875 -18.413 -17.933 1.00 83.25 87 LEU A N 1
ATOM 688 C CA . LEU A 1 87 ? 6.402 -17.643 -16.775 1.00 83.25 87 LEU A CA 1
ATOM 689 C C . LEU A 1 87 ? 5.856 -16.269 -17.179 1.00 83.25 87 LEU A C 1
ATOM 691 O O . LEU A 1 87 ? 4.758 -15.906 -16.759 1.00 83.25 87 LEU A O 1
ATOM 695 N N . VAL A 1 88 ? 6.582 -15.530 -18.025 1.00 85.94 88 VAL A N 1
ATOM 696 C CA . VAL A 1 88 ? 6.116 -14.241 -18.567 1.00 85.94 88 VAL A CA 1
ATOM 697 C C . VAL A 1 88 ? 4.820 -14.425 -19.350 1.00 85.94 88 VAL A C 1
ATOM 699 O O . VAL A 1 88 ? 3.867 -13.676 -19.155 1.00 85.94 88 VAL A O 1
ATOM 702 N N . HIS A 1 89 ? 4.750 -15.460 -20.187 1.00 84.12 89 HIS A N 1
ATOM 703 C CA . HIS A 1 89 ? 3.559 -15.766 -20.968 1.00 84.12 89 HIS A CA 1
ATOM 704 C C . HIS A 1 89 ? 2.353 -16.081 -20.081 1.00 84.12 89 HIS A C 1
ATOM 706 O O . HIS A 1 89 ? 1.271 -15.544 -20.314 1.00 84.12 89 HIS A O 1
ATOM 712 N N . ARG A 1 90 ? 2.532 -16.893 -19.031 1.00 84.94 90 ARG A N 1
ATOM 713 C CA . ARG A 1 90 ? 1.471 -17.180 -18.057 1.00 84.94 90 ARG A CA 1
ATOM 714 C C . ARG A 1 90 ? 0.969 -15.914 -17.378 1.00 84.94 90 ARG A C 1
ATOM 716 O O . ARG A 1 90 ? -0.235 -15.776 -17.206 1.00 84.94 90 ARG A O 1
ATOM 723 N N . TYR A 1 91 ? 1.868 -15.011 -16.995 1.00 84.56 91 TYR A N 1
ATOM 724 C CA . TYR A 1 91 ? 1.485 -13.754 -16.358 1.00 84.56 91 TYR A CA 1
ATOM 725 C C . TYR A 1 91 ? 0.652 -12.864 -17.293 1.00 84.56 91 TYR A C 1
ATOM 727 O O . TYR A 1 91 ? -0.345 -12.295 -16.867 1.00 84.56 91 TYR A O 1
ATOM 735 N N . LEU A 1 92 ? 1.025 -12.783 -18.573 1.00 84.69 92 LEU A N 1
ATOM 736 C CA . LEU A 1 92 ? 0.340 -11.931 -19.551 1.00 84.69 92 LEU A CA 1
ATOM 737 C C . LEU A 1 92 ? -0.971 -12.531 -20.084 1.00 84.69 92 LEU A C 1
ATOM 739 O O . LEU A 1 92 ? -1.914 -11.794 -20.346 1.00 84.69 92 LEU A O 1
ATOM 743 N N . THR A 1 93 ? -1.030 -13.851 -20.277 1.00 85.81 93 THR A N 1
ATOM 744 C CA . THR A 1 93 ? -2.148 -14.524 -20.973 1.00 85.81 93 THR A CA 1
ATOM 745 C C . THR A 1 93 ? -3.007 -15.404 -20.067 1.00 85.81 93 THR A C 1
ATOM 747 O O . THR A 1 93 ? -4.031 -15.920 -20.505 1.00 85.81 93 THR A O 1
ATOM 750 N N . GLY A 1 94 ? -2.587 -15.641 -18.822 1.00 83.62 94 GLY A N 1
ATOM 751 C CA . GLY A 1 94 ? -3.249 -16.556 -17.888 1.00 83.62 94 GLY A CA 1
ATOM 752 C C . GLY A 1 94 ? -3.023 -18.046 -18.178 1.00 83.62 94 GLY A C 1
ATOM 753 O O . GLY A 1 94 ? -3.425 -18.886 -17.374 1.00 83.62 94 GLY A O 1
ATOM 754 N N . THR A 1 95 ? -2.353 -18.402 -19.281 1.00 77.00 95 THR A N 1
ATOM 755 C CA . THR A 1 95 ? -2.138 -19.801 -19.687 1.00 77.00 95 THR A CA 1
ATOM 756 C C . THR A 1 95 ? -0.675 -20.212 -19.553 1.00 77.00 95 THR A C 1
ATOM 758 O O . THR A 1 95 ? 0.239 -19.531 -20.024 1.00 77.00 95 THR A O 1
ATOM 761 N N . TYR A 1 96 ? -0.442 -21.341 -18.881 1.00 72.06 96 TYR A N 1
ATOM 762 C CA . TYR A 1 96 ? 0.886 -21.932 -18.753 1.00 72.06 96 TYR A CA 1
ATOM 763 C C . TYR A 1 96 ? 1.050 -23.033 -19.792 1.00 72.06 96 TYR A C 1
ATOM 765 O O . TYR A 1 96 ? 0.468 -24.108 -19.659 1.00 72.06 96 TYR A O 1
ATOM 773 N N . VAL A 1 97 ? 1.848 -22.761 -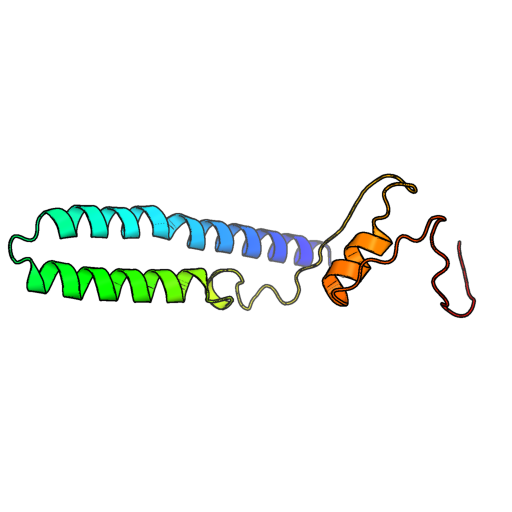20.816 1.00 64.88 97 VAL A N 1
ATOM 774 C CA . VAL A 1 97 ? 2.289 -23.777 -21.768 1.00 64.88 97 VAL A CA 1
ATOM 775 C C . VAL A 1 97 ? 3.696 -24.179 -21.347 1.00 64.88 97 VAL A C 1
ATOM 777 O O . VAL A 1 97 ? 4.602 -23.346 -21.333 1.00 64.88 97 VAL A O 1
ATOM 780 N N . GLN A 1 98 ? 3.878 -25.439 -20.947 1.00 57.97 98 GLN A N 1
ATOM 781 C CA . GLN A 1 98 ? 5.218 -26.002 -20.818 1.00 57.97 98 GLN A CA 1
ATOM 782 C C . GLN A 1 98 ? 5.803 -26.141 -22.221 1.00 57.97 98 GLN A C 1
ATOM 784 O O . GLN A 1 98 ? 5.544 -27.114 -22.922 1.00 57.97 98 GLN A O 1
ATOM 789 N N . GLU A 1 99 ? 6.577 -25.150 -22.646 1.00 55.81 99 GLU A N 1
ATOM 790 C CA . GLU A 1 99 ? 7.489 -25.336 -23.767 1.00 55.81 99 GLU A CA 1
ATOM 791 C C . GLU A 1 99 ? 8.677 -26.159 -23.254 1.00 55.81 99 GLU A C 1
ATOM 793 O O . GLU A 1 99 ? 9.526 -25.651 -22.522 1.00 55.81 99 GLU A O 1
ATOM 798 N N . GLU A 1 100 ? 8.718 -27.452 -23.589 1.00 50.09 100 GLU A N 1
ATOM 799 C CA . GLU A 1 100 ? 9.813 -28.356 -23.202 1.00 50.09 100 GLU A CA 1
ATOM 800 C C . GLU A 1 100 ? 11.172 -27.990 -23.827 1.00 50.09 100 GLU A C 1
ATOM 802 O O . GLU A 1 100 ? 12.192 -28.538 -23.422 1.00 50.09 100 GLU A O 1
ATOM 807 N N . TYR A 1 101 ? 11.252 -27.040 -24.761 1.00 48.75 101 TYR A N 1
ATOM 808 C CA . TYR A 1 101 ? 12.510 -26.678 -25.413 1.00 48.75 101 TYR A CA 1
ATOM 809 C C . TYR A 1 101 ? 12.562 -25.177 -25.706 1.00 48.75 101 TYR A C 1
ATOM 811 O O . TYR A 1 101 ? 11.557 -24.568 -26.058 1.00 48.75 101 TYR A O 1
ATOM 819 N N . GLY A 1 102 ? 13.745 -24.588 -25.503 1.00 48.41 102 GLY A N 1
ATOM 820 C CA . GLY A 1 102 ? 13.996 -23.147 -25.521 1.00 48.41 102 GLY A CA 1
ATOM 821 C C . GLY A 1 102 ? 13.396 -22.388 -26.706 1.00 48.41 102 GLY A C 1
ATOM 822 O O . GLY A 1 102 ? 13.288 -22.918 -27.807 1.00 48.41 102 GLY A O 1
ATOM 823 N N . CYS A 1 103 ? 13.049 -21.127 -26.432 1.00 41.25 103 CYS A N 1
ATOM 824 C CA . CYS A 1 103 ? 12.534 -20.101 -27.340 1.00 41.25 103 CYS A CA 1
ATOM 825 C C . CYS A 1 103 ? 12.451 -20.514 -28.821 1.00 41.25 103 CYS A C 1
ATOM 827 O O . CYS A 1 103 ? 13.374 -20.263 -29.596 1.00 41.25 103 CYS A O 1
ATOM 829 N N . ARG A 1 104 ? 11.294 -21.030 -29.239 1.00 38.94 104 ARG A N 1
ATOM 830 C CA . ARG A 1 104 ? 10.795 -20.819 -30.601 1.00 38.94 104 ARG A CA 1
ATOM 831 C C . ARG A 1 104 ? 9.485 -20.052 -30.507 1.00 38.94 104 ARG A C 1
ATOM 833 O O . ARG A 1 104 ? 8.407 -20.596 -30.699 1.00 38.94 104 ARG A O 1
ATOM 840 N N . TRP A 1 105 ? 9.606 -18.755 -30.244 1.00 41.16 105 TRP A N 1
ATOM 841 C CA . TRP A 1 105 ? 8.553 -17.826 -30.629 1.00 41.16 105 TRP A CA 1
ATOM 842 C C . TRP A 1 105 ? 8.459 -1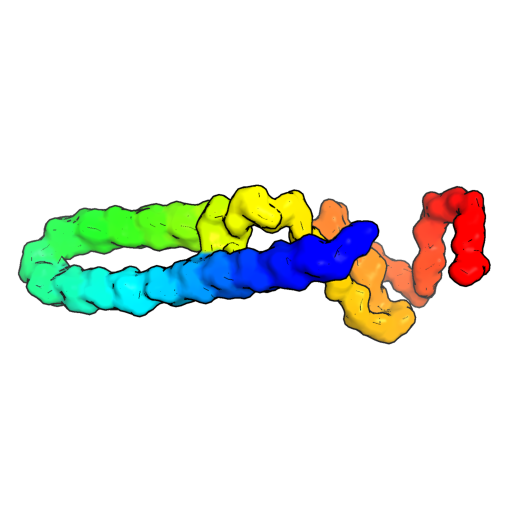7.819 -32.161 1.00 41.16 105 TRP A C 1
ATOM 844 O O . TRP A 1 105 ? 9.504 -17.809 -32.821 1.00 41.16 105 TRP A O 1
ATOM 854 N N . PRO A 1 106 ? 7.260 -17.786 -32.760 1.00 37.81 106 PRO A N 1
ATOM 855 C CA . PRO A 1 106 ? 7.107 -17.523 -34.179 1.00 37.81 106 PRO A CA 1
ATOM 856 C C . PRO A 1 106 ? 7.265 -16.013 -34.388 1.00 37.81 106 PRO A C 1
ATOM 858 O O . PRO A 1 106 ? 6.306 -15.302 -34.667 1.00 37.81 106 PRO A O 1
ATOM 861 N N . LEU A 1 107 ? 8.476 -15.498 -34.187 1.00 39.84 107 LEU A N 1
ATOM 862 C CA . LEU A 1 107 ? 8.849 -14.193 -34.706 1.00 39.84 107 LEU A CA 1
ATOM 863 C C . LEU A 1 107 ? 9.602 -14.444 -35.998 1.00 39.84 107 LEU A C 1
ATOM 865 O O . LEU A 1 107 ? 10.664 -15.066 -36.022 1.00 39.84 107 LEU A O 1
ATOM 869 N N . GLN A 1 108 ? 8.957 -14.010 -37.073 1.00 38.16 108 GLN A N 1
ATOM 870 C CA . GLN A 1 108 ? 9.511 -13.935 -38.404 1.00 38.16 108 GLN A CA 1
ATOM 871 C C . GLN A 1 108 ? 10.934 -13.374 -38.350 1.00 38.16 108 GLN A C 1
ATOM 873 O O . GLN A 1 108 ? 11.196 -12.366 -37.698 1.00 38.16 108 GLN A O 1
ATOM 878 N N . GLU A 1 109 ? 11.819 -14.108 -39.018 1.00 43.53 109 GLU A N 1
ATOM 879 C CA . GLU A 1 109 ? 13.229 -13.842 -39.273 1.00 43.53 109 GLU A CA 1
ATOM 880 C C . GLU A 1 109 ? 13.602 -12.356 -39.206 1.00 43.53 109 GLU A C 1
ATOM 882 O O . GLU A 1 109 ? 13.202 -11.567 -40.065 1.00 43.53 109 GLU A O 1
ATOM 887 N N . ARG A 1 110 ? 14.469 -11.997 -38.256 1.00 39.16 110 ARG A N 1
ATOM 888 C CA . ARG A 1 110 ? 15.867 -11.673 -38.571 1.00 39.16 110 ARG A CA 1
ATOM 889 C C . ARG A 1 110 ? 16.672 -11.307 -37.320 1.00 39.16 110 ARG A C 1
ATOM 891 O O . ARG A 1 110 ? 16.195 -10.610 -36.433 1.00 39.16 110 ARG A O 1
ATOM 898 N N . ASP A 1 111 ? 17.906 -11.799 -37.338 1.00 35.00 111 ASP A N 1
ATOM 899 C CA . ASP A 1 111 ? 19.080 -11.327 -36.601 1.00 35.00 111 ASP A CA 1
ATOM 900 C C . ASP A 1 111 ? 19.165 -11.663 -35.102 1.00 35.00 111 ASP A C 1
ATOM 902 O O . ASP A 1 111 ? 19.102 -10.810 -34.220 1.00 35.00 111 ASP A O 1
ATOM 906 N N . CYS A 1 112 ? 19.447 -12.943 -34.828 1.00 33.41 112 CYS A N 1
ATOM 907 C CA . CYS A 1 112 ? 20.351 -13.294 -33.733 1.00 33.41 112 CYS A CA 1
ATOM 908 C C . CYS A 1 112 ? 21.793 -12.951 -34.151 1.00 33.41 112 CYS A C 1
ATOM 910 O O . CYS A 1 112 ? 22.436 -13.746 -34.837 1.00 33.41 112 CYS A O 1
ATOM 912 N N . CYS A 1 113 ? 22.273 -11.786 -33.719 1.00 36.16 113 CYS A N 1
ATOM 913 C CA . CYS A 1 113 ? 23.686 -11.485 -33.484 1.00 36.16 113 CYS A CA 1
ATOM 914 C C . CYS A 1 113 ? 23.832 -11.027 -32.032 1.00 36.16 113 CYS A C 1
ATOM 916 O O . CYS A 1 113 ? 22.979 -10.221 -31.592 1.00 36.16 113 CYS A O 1
#